Protein AF-E6LCT4-F1 (afdb_monomer)

Nearest PDB structures (foldseek):
  8g2d-assembly1_16  TM=9.217E-01  e=1.680E-03  Thermus thermophilus HB8
  7y41-assembly1_c  TM=9.232E-01  e=2.928E-03  Mycolicibacterium smegmatis MC2 155
  9b00-assembly1_16  TM=8.584E-01  e=1.680E-03  Thermus thermophilus HB8
  6o90-assembly1_3  TM=8.937E-01  e=5.430E-03  Enterococcus faecalis
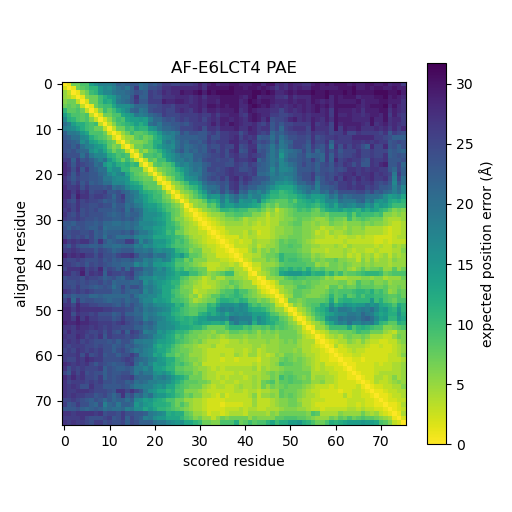  6vwn-assembly1_Z  TM=8.110E-01  e=1.551E-02  Escherichia coli

pLDDT: mean 70.61, std 15.62, range [44.47, 91.31]

Mean predicted aligned error: 14.8 Å

Structure (mmCIF, N/CA/C/O backbone):
data_AF-E6LCT4-F1
#
_entry.id   AF-E6LCT4-F1
#
loop_
_atom_site.group_PDB
_atom_site.id
_atom_site.type_symbol
_atom_site.label_atom_id
_atom_site.label_alt_id
_atom_site.label_comp_id
_atom_site.label_asym_id
_atom_site.label_entity_id
_atom_site.label_seq_id
_atom_site.pdbx_PDB_ins_code
_atom_site.Cartn_x
_atom_site.Cartn_y
_atom_site.Cartn_z
_atom_site.occupancy
_atom_site.B_iso_or_equiv
_atom_site.auth_seq_id
_atom_site.auth_comp_id
_atom_site.auth_asym_id
_atom_site.auth_atom_id
_atom_site.pdbx_PDB_model_num
ATOM 1 N N . MET A 1 1 ? 47.869 52.860 -33.185 1.00 47.56 1 MET A N 1
ATOM 2 C CA . MET A 1 1 ? 47.631 51.745 -34.128 1.00 47.56 1 MET A CA 1
ATOM 3 C C . MET A 1 1 ? 46.439 50.949 -33.624 1.00 47.56 1 MET A C 1
ATOM 5 O O . MET A 1 1 ? 46.441 50.504 -32.485 1.00 47.56 1 MET A O 1
ATOM 9 N N . LYS A 1 2 ? 45.364 50.921 -34.411 1.00 47.03 2 LYS A N 1
ATOM 10 C CA . LYS A 1 2 ? 44.031 50.447 -34.025 1.00 47.03 2 LYS A CA 1
ATOM 11 C C . LYS A 1 2 ? 43.946 48.958 -34.372 1.00 47.03 2 LYS A C 1
ATOM 13 O O . LYS A 1 2 ? 43.585 48.616 -35.494 1.00 47.03 2 LYS A O 1
ATOM 18 N N . CYS A 1 3 ? 44.354 48.081 -33.455 1.00 44.47 3 CYS A N 1
ATOM 19 C CA . CYS A 1 3 ? 44.249 46.638 -33.675 1.00 44.47 3 CYS A CA 1
ATOM 20 C C . CYS A 1 3 ? 42.791 46.204 -33.504 1.00 44.47 3 CYS A C 1
ATOM 22 O O . CYS A 1 3 ? 42.263 46.066 -32.404 1.00 44.47 3 CYS A O 1
ATOM 24 N N . ARG A 1 4 ? 42.147 46.074 -34.661 1.00 49.84 4 ARG A N 1
ATOM 25 C CA . ARG A 1 4 ? 40.814 45.539 -34.913 1.00 49.84 4 ARG A CA 1
ATOM 26 C C . ARG A 1 4 ? 40.782 44.070 -34.472 1.00 49.84 4 ARG A C 1
ATOM 28 O O . ARG A 1 4 ? 41.217 43.202 -35.220 1.00 49.84 4 ARG A O 1
ATOM 35 N N . LEU A 1 5 ? 40.306 43.803 -33.257 1.00 49.97 5 LEU A N 1
ATOM 36 C CA . LEU A 1 5 ? 39.969 42.447 -32.823 1.00 49.97 5 LEU A CA 1
ATOM 37 C C . LEU A 1 5 ? 38.696 42.011 -33.556 1.00 49.97 5 LEU A C 1
ATOM 39 O O . LEU A 1 5 ? 37.649 42.645 -33.449 1.00 49.97 5 LEU A O 1
ATOM 43 N N . THR A 1 6 ? 38.847 40.971 -34.366 1.00 53.66 6 THR A N 1
ATOM 44 C CA . THR A 1 6 ? 37.834 40.349 -35.213 1.00 53.66 6 THR A CA 1
ATOM 45 C C . THR A 1 6 ? 36.787 39.605 -34.379 1.00 53.66 6 THR A C 1
ATOM 47 O O . THR A 1 6 ? 37.093 38.887 -33.428 1.00 53.66 6 THR A O 1
ATOM 50 N N . GLU A 1 7 ? 35.522 39.783 -34.752 1.00 52.47 7 GLU A N 1
ATOM 51 C CA . GLU A 1 7 ? 34.306 39.294 -34.088 1.00 52.47 7 GLU A CA 1
ATOM 52 C C . GLU A 1 7 ? 34.050 37.783 -34.285 1.00 52.47 7 GLU A C 1
ATOM 54 O O . GLU A 1 7 ? 32.945 37.376 -34.631 1.00 52.47 7 GLU A O 1
ATOM 59 N N . ILE A 1 8 ? 35.044 36.913 -34.078 1.00 52.50 8 ILE A N 1
ATOM 60 C CA . ILE A 1 8 ? 34.910 35.464 -34.378 1.00 52.50 8 ILE A CA 1
ATOM 61 C C . ILE A 1 8 ? 34.868 34.595 -33.096 1.00 52.50 8 ILE A C 1
ATOM 63 O O . ILE A 1 8 ? 34.945 33.375 -33.134 1.00 52.50 8 ILE A O 1
ATOM 67 N N . GLY A 1 9 ? 34.690 35.202 -31.918 1.00 50.28 9 GLY A N 1
ATOM 68 C CA . GLY A 1 9 ? 34.849 34.504 -30.630 1.00 50.28 9 GLY A CA 1
ATOM 69 C C . GLY A 1 9 ? 33.583 34.099 -29.862 1.00 50.28 9 GLY A C 1
ATOM 70 O O . GLY A 1 9 ? 33.720 33.596 -28.753 1.00 50.28 9 GLY A O 1
ATOM 71 N N . LYS A 1 10 ? 32.359 34.347 -30.358 1.00 49.19 10 LYS A N 1
ATOM 72 C CA . LYS A 1 10 ? 31.132 34.185 -29.533 1.00 49.19 10 LYS A CA 1
ATOM 73 C C . LYS A 1 10 ? 30.250 32.974 -29.874 1.00 49.19 10 LYS A C 1
ATOM 75 O O . LYS A 1 10 ? 29.478 32.541 -29.025 1.00 49.19 10 LYS A O 1
ATOM 80 N N . ASN A 1 11 ? 30.399 32.373 -31.057 1.00 55.34 11 ASN A N 1
ATOM 81 C CA . ASN A 1 11 ? 29.523 31.275 -31.504 1.00 55.34 11 ASN A CA 1
ATOM 82 C C . ASN A 1 11 ? 29.951 29.876 -31.021 1.00 55.34 11 ASN A C 1
ATOM 84 O O . ASN A 1 11 ? 29.138 28.958 -31.056 1.00 55.34 11 ASN A O 1
ATOM 88 N N . ALA A 1 12 ? 31.184 29.701 -30.531 1.00 49.91 12 ALA A N 1
ATOM 89 C CA . ALA A 1 12 ? 31.681 28.399 -30.063 1.00 49.91 12 ALA A CA 1
ATOM 90 C C . ALA A 1 12 ? 31.210 28.031 -28.640 1.00 49.91 12 ALA A C 1
ATOM 92 O O . ALA A 1 12 ? 31.042 26.858 -28.323 1.00 49.91 12 ALA A O 1
ATOM 93 N N . ILE A 1 13 ? 30.949 29.021 -27.778 1.00 52.44 13 ILE A N 1
ATOM 94 C CA . ILE A 1 13 ? 30.436 28.777 -26.417 1.00 52.44 13 ILE A CA 1
ATOM 95 C C . ILE A 1 13 ? 28.952 28.371 -26.468 1.00 52.44 13 ILE A C 1
ATOM 97 O O . ILE A 1 13 ? 28.498 27.551 -25.671 1.00 52.44 13 ILE A O 1
ATOM 101 N N . PHE A 1 14 ? 28.193 28.903 -27.433 1.00 48.31 14 PHE A N 1
ATOM 102 C CA . PHE A 1 14 ? 26.751 28.669 -27.538 1.00 48.31 14 PHE A CA 1
ATOM 103 C C . PHE A 1 14 ? 26.398 27.255 -28.038 1.00 48.31 14 PHE A C 1
ATOM 105 O O . PHE A 1 14 ? 25.422 26.659 -27.575 1.00 48.31 14 PHE A O 1
ATOM 112 N N . THR A 1 15 ? 27.204 26.676 -28.934 1.00 48.41 15 THR A N 1
ATOM 113 C CA . THR A 1 15 ? 26.996 25.307 -29.442 1.00 48.41 15 THR A CA 1
ATOM 114 C C . THR A 1 15 ? 27.458 24.225 -28.461 1.00 48.41 15 THR A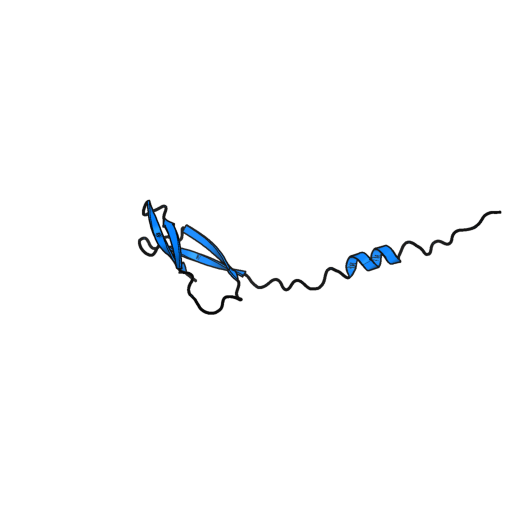 C 1
ATOM 116 O O . THR A 1 15 ? 26.873 23.147 -28.439 1.00 48.41 15 THR A O 1
ATOM 119 N N . TRP A 1 16 ? 28.407 24.520 -27.565 1.00 47.75 16 TRP A N 1
ATOM 120 C CA . TRP A 1 16 ? 28.912 23.552 -26.579 1.00 47.75 16 TRP A CA 1
ATOM 121 C C . TRP A 1 16 ? 27.945 23.275 -25.409 1.00 47.75 16 TRP A C 1
ATOM 123 O O . TRP A 1 16 ? 27.978 22.206 -24.801 1.00 47.75 16 TRP A O 1
ATOM 133 N N . TRP A 1 17 ? 27.030 24.202 -25.096 1.00 52.81 17 TRP A N 1
ATOM 134 C CA . TRP A 1 17 ? 26.045 24.007 -24.020 1.00 52.81 17 TRP A CA 1
ATOM 135 C C . TRP A 1 17 ? 24.879 23.072 -24.407 1.00 52.81 17 TRP A C 1
ATOM 137 O O . TRP A 1 17 ? 24.206 22.519 -23.534 1.00 52.81 17 TRP A O 1
ATOM 147 N N . ASN A 1 18 ? 24.628 22.856 -25.704 1.00 50.75 18 ASN A N 1
ATOM 148 C CA . ASN A 1 18 ? 23.486 22.063 -26.180 1.00 50.75 18 ASN A CA 1
ATOM 149 C C . ASN A 1 18 ? 23.769 20.561 -26.356 1.00 50.75 18 ASN A C 1
ATOM 151 O O . ASN A 1 18 ? 22.823 19.782 -26.448 1.00 50.75 18 ASN A O 1
ATOM 155 N N . GLU A 1 19 ? 25.031 20.131 -26.344 1.00 51.88 19 GLU A N 1
ATOM 156 C CA . GLU A 1 19 ? 25.405 18.754 -26.699 1.00 51.88 19 GLU A CA 1
ATOM 157 C C . GLU 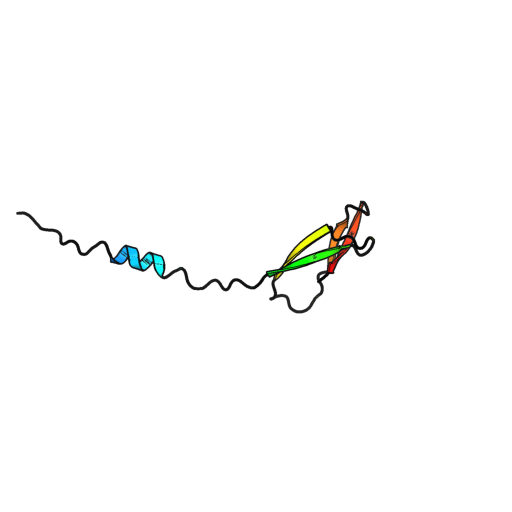A 1 19 ? 25.399 17.779 -25.504 1.00 51.88 19 GLU A C 1
ATOM 159 O O . GLU A 1 19 ? 25.146 16.587 -25.659 1.00 51.88 19 GLU A O 1
ATOM 164 N N . LYS A 1 20 ? 25.558 18.269 -24.267 1.00 48.12 20 LYS A N 1
ATOM 165 C CA . LYS A 1 20 ? 25.588 17.418 -23.057 1.00 48.12 20 LYS A CA 1
ATOM 166 C C . LYS A 1 20 ? 24.215 17.045 -22.469 1.00 48.12 20 LYS A C 1
ATOM 168 O O . LYS A 1 20 ? 24.137 16.642 -21.311 1.00 48.12 20 LYS A O 1
ATOM 173 N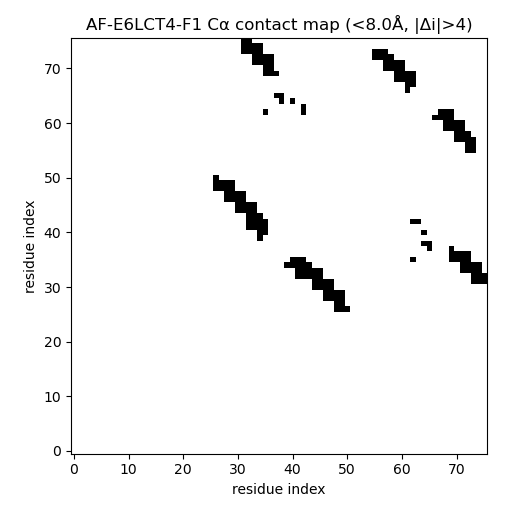 N . ARG A 1 21 ? 23.120 17.163 -23.230 1.00 54.41 21 ARG A N 1
ATOM 174 C CA . ARG A 1 21 ? 21.750 16.834 -22.764 1.00 54.41 21 ARG A CA 1
ATOM 175 C C . ARG A 1 21 ? 21.217 15.469 -23.217 1.00 54.41 21 ARG A C 1
ATOM 177 O O . ARG A 1 21 ? 20.088 15.124 -22.880 1.00 54.41 21 ARG A O 1
ATOM 184 N N . ALA A 1 22 ? 22.003 14.674 -23.940 1.00 57.28 22 ALA A N 1
ATOM 185 C CA . ALA A 1 22 ? 21.583 13.359 -24.413 1.00 57.28 22 ALA A CA 1
ATOM 186 C C . ALA A 1 22 ? 22.147 12.238 -23.525 1.00 57.28 22 ALA A C 1
ATOM 188 O O . ALA A 1 22 ? 23.345 11.976 -23.553 1.00 57.28 22 ALA A O 1
ATOM 189 N N . GLY A 1 23 ? 21.288 11.538 -22.769 1.00 51.41 23 GLY A N 1
ATOM 190 C CA . GLY A 1 23 ? 21.648 10.186 -22.317 1.00 51.41 23 GLY A CA 1
ATOM 191 C C . GLY A 1 23 ? 21.103 9.660 -20.990 1.00 51.41 23 GLY A C 1
ATOM 192 O O . GLY A 1 23 ? 21.524 8.586 -20.578 1.00 51.41 23 GLY A O 1
ATOM 193 N N . GLY A 1 24 ? 20.179 10.335 -20.305 1.00 54.12 24 GLY A N 1
ATOM 194 C CA . GLY A 1 24 ? 19.472 9.730 -19.170 1.00 54.12 24 GLY A CA 1
ATOM 195 C C . GLY A 1 24 ? 18.230 8.975 -19.644 1.00 54.12 24 GLY A C 1
ATOM 196 O O . GLY A 1 24 ? 17.193 9.599 -19.854 1.00 54.12 24 GLY A O 1
ATOM 197 N N . LYS A 1 25 ? 18.293 7.648 -19.825 1.00 58.59 25 LYS A N 1
ATOM 198 C CA . LYS A 1 25 ? 17.083 6.829 -20.041 1.00 58.59 25 LYS A CA 1
ATOM 199 C C . LYS A 1 25 ? 16.181 6.951 -18.803 1.00 58.59 25 LYS A C 1
ATOM 201 O O . LYS A 1 25 ? 16.466 6.345 -17.772 1.00 58.59 25 LYS A O 1
ATOM 206 N N . PHE A 1 26 ? 15.095 7.718 -18.898 1.00 60.84 26 PHE A N 1
ATOM 207 C CA . PHE A 1 26 ? 14.031 7.726 -17.895 1.00 60.84 26 PHE A CA 1
ATOM 208 C C . PHE A 1 26 ? 13.338 6.357 -17.918 1.00 60.84 26 PHE A C 1
ATOM 210 O O . PHE A 1 26 ? 12.479 6.090 -18.754 1.00 60.84 26 PHE A O 1
ATOM 217 N N . MET A 1 27 ? 13.756 5.449 -17.033 1.00 64.44 27 MET A N 1
ATOM 218 C CA . MET A 1 27 ? 13.085 4.162 -16.851 1.00 64.44 27 MET A CA 1
ATOM 219 C C . MET A 1 27 ? 11.647 4.417 -16.388 1.00 64.44 27 MET A C 1
ATOM 221 O O . MET A 1 27 ? 11.435 5.072 -15.363 1.00 64.44 27 MET A O 1
ATOM 225 N N . ALA A 1 28 ? 10.666 3.897 -17.132 1.00 68.19 28 ALA A N 1
ATOM 226 C CA . ALA A 1 28 ? 9.255 4.011 -16.778 1.00 68.19 28 ALA A CA 1
ATOM 227 C C . ALA A 1 28 ? 9.046 3.503 -15.340 1.00 68.19 28 ALA A C 1
ATOM 229 O O . ALA A 1 28 ? 9.386 2.370 -14.999 1.00 68.19 28 ALA A O 1
ATOM 230 N N . THR A 1 29 ? 8.564 4.379 -14.462 1.00 72.56 29 THR A N 1
ATOM 231 C CA . THR A 1 29 ? 8.317 4.063 -13.053 1.00 72.56 29 THR A CA 1
ATOM 232 C C . THR A 1 29 ? 6.831 3.788 -12.898 1.00 72.56 29 THR A C 1
ATOM 234 O O . THR A 1 29 ? 6.004 4.677 -13.102 1.00 72.56 29 T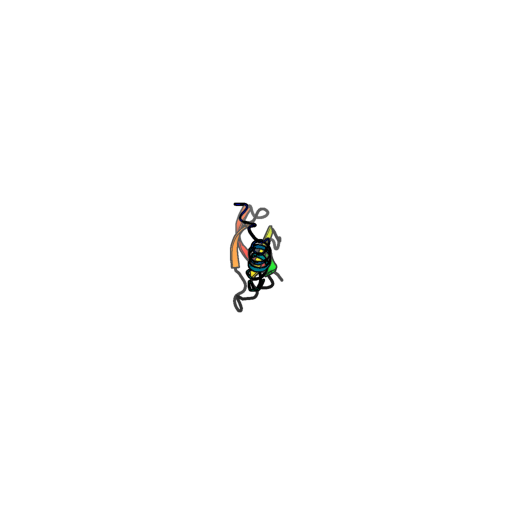HR A O 1
ATOM 237 N N . LYS A 1 30 ? 6.471 2.553 -12.545 1.00 76.88 30 LYS A N 1
ATOM 238 C CA . LYS A 1 30 ? 5.081 2.185 -12.274 1.00 76.88 30 LYS A CA 1
ATOM 239 C C . LYS A 1 30 ? 4.719 2.633 -10.869 1.00 76.88 30 LYS A C 1
ATOM 241 O O . LYS A 1 30 ? 5.410 2.310 -9.907 1.00 76.88 30 LYS A O 1
ATOM 246 N N . LYS A 1 31 ? 3.640 3.399 -10.730 1.00 80.19 31 LYS A N 1
ATOM 247 C CA . LYS A 1 31 ? 3.088 3.728 -9.412 1.00 80.19 31 LYS A CA 1
ATOM 248 C C . LYS A 1 31 ? 2.295 2.519 -8.934 1.00 80.19 31 LYS A C 1
ATOM 250 O O . LYS A 1 31 ? 1.304 2.170 -9.561 1.00 80.19 31 LYS A O 1
ATOM 255 N N . ALA A 1 32 ? 2.730 1.896 -7.847 1.00 82.62 32 ALA A N 1
ATOM 256 C CA . ALA A 1 32 ? 2.040 0.767 -7.249 1.00 82.62 32 ALA A CA 1
ATOM 2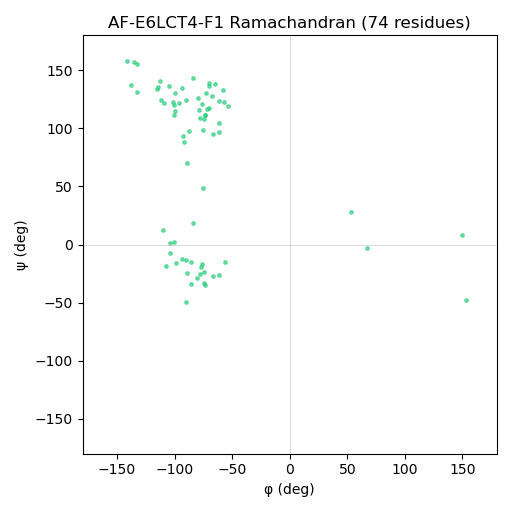57 C C . ALA A 1 32 ? 1.527 1.134 -5.855 1.00 82.62 32 ALA A C 1
ATOM 259 O O . ALA A 1 32 ? 2.245 1.732 -5.043 1.00 82.62 32 ALA A O 1
ATOM 260 N N . ALA A 1 33 ? 0.276 0.781 -5.574 1.00 85.75 33 ALA A N 1
ATOM 261 C CA . ALA A 1 33 ? -0.314 0.961 -4.255 1.00 85.75 33 ALA A CA 1
ATOM 262 C C . ALA A 1 33 ? 0.059 -0.221 -3.352 1.00 85.75 33 ALA A C 1
ATOM 264 O O . ALA A 1 33 ? 0.106 -1.358 -3.811 1.00 85.75 33 ALA A O 1
ATOM 265 N N . LEU A 1 34 ? 0.305 0.015 -2.067 1.00 88.38 34 LEU A N 1
ATOM 266 C CA . LEU A 1 34 ? 0.473 -1.039 -1.074 1.00 88.38 34 LEU A CA 1
ATOM 267 C C . LEU A 1 34 ? -0.814 -1.200 -0.272 1.00 88.38 34 LEU A C 1
ATOM 269 O O . LEU A 1 34 ? -1.235 -0.270 0.422 1.00 88.38 34 LEU A O 1
ATOM 273 N N . ALA A 1 35 ? -1.386 -2.395 -0.337 1.00 87.38 35 ALA A N 1
ATOM 274 C CA . ALA A 1 35 ? -2.528 -2.802 0.458 1.00 87.38 35 ALA A CA 1
ATOM 275 C C . ALA A 1 35 ? -2.062 -3.514 1.733 1.00 87.38 35 ALA A C 1
ATOM 277 O O . ALA A 1 35 ? -1.185 -4.380 1.694 1.00 87.38 35 ALA A O 1
ATOM 278 N N . CYS A 1 36 ? -2.651 -3.156 2.869 1.00 89.12 36 CYS A N 1
ATOM 279 C CA . CYS A 1 36 ? -2.475 -3.899 4.115 1.00 89.12 36 CYS A CA 1
ATOM 280 C C . CYS A 1 36 ? -3.077 -5.311 3.985 1.00 89.12 36 CYS A C 1
ATOM 282 O O . CYS A 1 36 ? -4.170 -5.464 3.445 1.00 89.12 36 CYS A O 1
ATOM 284 N N . SER A 1 37 ? -2.393 -6.333 4.505 1.00 86.56 37 SER A N 1
ATOM 285 C CA . SER A 1 37 ? -2.898 -7.718 4.530 1.00 86.56 37 SER A CA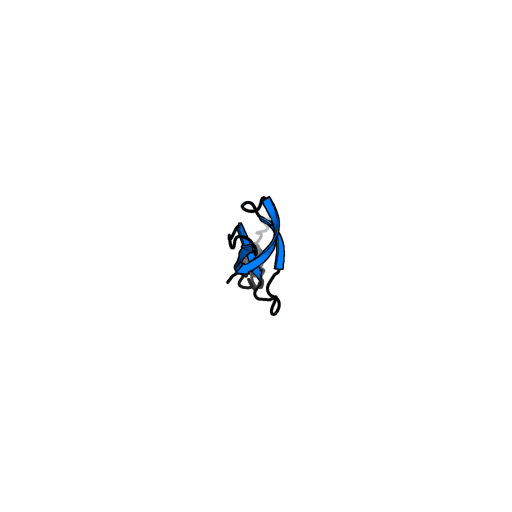 1
ATOM 286 C C . SER A 1 37 ? -4.120 -7.918 5.432 1.00 86.56 37 SER A C 1
ATOM 288 O O . SER A 1 37 ? -4.917 -8.810 5.166 1.00 86.56 37 SER A O 1
ATOM 290 N N . VAL A 1 38 ? -4.280 -7.089 6.468 1.00 86.44 38 VAL A N 1
ATOM 291 C CA . VAL A 1 38 ? -5.340 -7.240 7.480 1.00 86.44 38 VAL A CA 1
ATOM 292 C C . VAL A 1 38 ? -6.613 -6.490 7.089 1.00 86.44 38 VAL A C 1
ATOM 294 O O . VAL A 1 38 ? -7.694 -7.061 7.113 1.00 86.44 38 VAL A O 1
ATOM 297 N N . CYS A 1 39 ? -6.503 -5.214 6.704 1.00 85.50 39 CYS A N 1
ATOM 298 C CA . CYS A 1 39 ? -7.673 -4.386 6.385 1.00 85.50 39 CYS A CA 1
ATOM 299 C C . CYS A 1 39 ? -7.908 -4.165 4.886 1.00 85.50 39 CYS A C 1
ATOM 301 O O . CYS A 1 39 ? -8.885 -3.522 4.516 1.00 85.50 39 CYS A O 1
ATOM 303 N N . GLY A 1 40 ? -6.990 -4.592 4.012 1.00 80.56 40 GLY A N 1
ATOM 304 C CA . GLY A 1 40 ? -7.092 -4.367 2.564 1.00 80.56 40 GLY A CA 1
ATOM 305 C C . GLY A 1 40 ? -6.967 -2.902 2.123 1.00 80.56 40 GLY A C 1
ATOM 306 O O . GLY A 1 40 ? -6.946 -2.622 0.924 1.00 80.56 40 GLY A O 1
ATOM 307 N N . SER A 1 41 ? -6.849 -1.955 3.060 1.00 82.31 41 SER A N 1
ATOM 308 C CA . SER A 1 41 ? -6.757 -0.534 2.738 1.00 82.31 41 SER A CA 1
ATOM 309 C C . SER A 1 41 ? -5.426 -0.187 2.070 1.00 82.31 41 SER A C 1
ATOM 311 O O . SER A 1 41 ? -4.354 -0.660 2.469 1.00 82.31 41 SER A O 1
ATOM 313 N N . ARG A 1 42 ? -5.506 0.669 1.047 1.00 80.62 42 ARG A N 1
ATOM 314 C CA . ARG A 1 42 ? -4.376 1.158 0.251 1.00 80.62 42 ARG A CA 1
ATOM 315 C C . ARG A 1 42 ? -3.862 2.466 0.858 1.00 80.62 42 ARG A C 1
ATOM 317 O O . ARG A 1 42 ? -4.380 3.534 0.558 1.00 80.62 42 ARG A O 1
ATOM 324 N N . ASN A 1 43 ? -2.857 2.381 1.731 1.00 72.38 43 ASN A N 1
ATOM 325 C CA . ASN A 1 43 ? -2.360 3.529 2.512 1.00 72.38 43 ASN A CA 1
ATOM 326 C C . ASN A 1 43 ? -1.098 4.187 1.913 1.00 72.38 43 ASN A C 1
ATOM 328 O O . ASN A 1 43 ? -0.750 5.306 2.279 1.00 72.38 43 ASN A O 1
ATOM 332 N N . TYR A 1 44 ? -0.394 3.511 0.997 1.00 77.69 44 TYR A N 1
ATOM 333 C CA . TYR A 1 44 ? 0.878 4.001 0.455 1.00 77.69 44 TYR A CA 1
ATOM 334 C C . TYR A 1 44 ? 0.977 3.784 -1.052 1.00 77.69 44 TYR A C 1
ATOM 336 O O . TYR A 1 44 ? 0.665 2.702 -1.540 1.00 77.69 44 TYR A O 1
ATOM 344 N N . SER A 1 45 ? 1.482 4.780 -1.777 1.00 77.75 45 SER A N 1
ATOM 345 C CA . SER A 1 45 ? 1.873 4.659 -3.183 1.00 77.75 45 SER A CA 1
ATOM 346 C C . SER A 1 45 ? 3.394 4.708 -3.296 1.00 77.75 45 SER A C 1
ATOM 348 O O . SER A 1 45 ? 4.002 5.698 -2.885 1.00 77.75 45 SER A O 1
ATOM 350 N N . LYS A 1 46 ? 4.014 3.669 -3.859 1.00 79.44 46 LYS A N 1
ATOM 351 C CA . LYS A 1 46 ? 5.451 3.644 -4.169 1.00 79.44 46 LYS A CA 1
ATOM 352 C C . LYS A 1 46 ? 5.656 3.625 -5.677 1.00 79.44 46 LYS A C 1
ATOM 354 O O . LYS A 1 46 ? 4.929 2.948 -6.400 1.00 79.44 46 LYS A O 1
ATOM 359 N N . SER A 1 47 ? 6.652 4.358 -6.155 1.00 74.38 47 SER A N 1
ATOM 360 C CA . SER A 1 47 ? 7.148 4.204 -7.516 1.00 74.38 47 SER A CA 1
ATOM 361 C C . SER A 1 47 ? 8.040 2.964 -7.562 1.00 74.38 47 SER A C 1
ATOM 363 O O . SER A 1 47 ? 9.124 2.922 -6.983 1.00 74.38 47 SER A O 1
ATOM 365 N N . VAL A 1 48 ? 7.557 1.915 -8.214 1.00 74.62 48 VAL A N 1
ATOM 366 C CA . VAL A 1 48 ? 8.331 0.708 -8.486 1.00 74.62 48 VAL A CA 1
ATOM 367 C C . VAL A 1 48 ? 9.016 0.897 -9.830 1.00 74.62 48 VAL A C 1
ATOM 369 O O . VAL A 1 48 ? 8.380 1.212 -10.838 1.00 74.62 48 VAL A O 1
ATOM 372 N N . SER A 1 49 ? 10.338 0.754 -9.845 1.00 68.94 49 SER A N 1
ATOM 373 C CA . SER A 1 49 ? 11.090 0.745 -11.091 1.00 68.94 49 SER A CA 1
ATOM 374 C C . SER A 1 49 ? 10.846 -0.571 -11.829 1.00 68.94 49 SER A C 1
ATOM 376 O O . SER A 1 49 ? 11.005 -1.653 -11.264 1.00 68.94 49 SER A O 1
ATOM 378 N N . GLU A 1 50 ? 10.513 -0.479 -13.119 1.00 66.19 50 GLU A N 1
ATOM 379 C CA . GLU A 1 50 ? 10.281 -1.618 -14.029 1.00 66.19 50 GLU A CA 1
ATOM 380 C C . GLU A 1 50 ? 11.481 -2.595 -14.109 1.00 66.19 50 GLU A C 1
ATOM 382 O O . GLU A 1 50 ? 11.355 -3.722 -14.581 1.00 66.19 50 GLU A O 1
ATOM 387 N N . GLY A 1 51 ? 12.662 -2.173 -13.639 1.00 63.00 51 GLY A N 1
ATOM 388 C CA . GLY A 1 51 ? 13.888 -2.975 -13.623 1.00 63.00 51 GLY A CA 1
ATOM 389 C C . GLY A 1 51 ? 13.945 -4.055 -12.538 1.00 63.00 51 GLY A C 1
ATOM 390 O O . GLY A 1 51 ? 14.749 -4.976 -12.657 1.00 63.00 51 GLY A O 1
ATOM 391 N N . LYS A 1 52 ? 13.102 -3.993 -11.497 1.00 64.69 52 LYS A N 1
ATOM 392 C CA . LYS A 1 52 ? 13.062 -5.017 -10.436 1.00 64.69 52 LYS A CA 1
ATOM 393 C C . LYS A 1 52 ? 12.088 -6.133 -10.820 1.00 64.69 52 LYS A C 1
ATOM 395 O O . LYS A 1 52 ? 10.999 -6.248 -10.266 1.00 64.69 52 LYS A O 1
ATOM 400 N N . LYS A 1 53 ? 12.460 -6.935 -11.819 1.00 62.69 53 LYS A N 1
ATOM 401 C CA . LYS A 1 53 ? 11.668 -8.092 -12.254 1.00 62.69 53 LYS A CA 1
ATOM 402 C C . LYS A 1 53 ? 11.793 -9.224 -11.231 1.00 62.69 53 LYS A C 1
ATOM 404 O O . LYS A 1 53 ? 12.857 -9.818 -11.118 1.00 62.69 53 LYS A O 1
ATOM 409 N N . GLY A 1 54 ? 10.710 -9.537 -10.521 1.00 64.81 54 GLY A N 1
ATOM 410 C CA . GLY A 1 54 ? 10.543 -10.871 -9.933 1.00 64.81 54 GLY A CA 1
ATOM 411 C C . GLY A 1 54 ? 9.673 -10.941 -8.686 1.00 64.81 54 GLY A C 1
ATOM 412 O O . GLY A 1 54 ? 8.773 -11.771 -8.625 1.00 64.81 54 GLY A O 1
ATOM 413 N N . THR A 1 55 ? 9.895 -10.068 -7.705 1.00 72.62 55 THR A N 1
ATOM 414 C CA . THR A 1 55 ? 9.329 -10.290 -6.366 1.00 72.62 55 THR A CA 1
ATOM 415 C C . THR A 1 55 ? 8.257 -9.265 -6.033 1.00 72.62 55 THR A C 1
ATOM 417 O O . THR A 1 55 ? 8.510 -8.058 -6.048 1.00 72.62 55 THR A O 1
ATOM 420 N N . ARG A 1 56 ? 7.052 -9.744 -5.694 1.00 77.50 56 ARG A N 1
ATOM 421 C CA . ARG A 1 56 ? 5.992 -8.903 -5.129 1.00 77.50 56 ARG A CA 1
ATOM 422 C C . ARG A 1 56 ? 6.533 -8.233 -3.868 1.00 77.50 56 ARG A C 1
ATOM 424 O O . ARG A 1 56 ? 6.981 -8.913 -2.953 1.00 77.50 56 ARG A O 1
ATOM 431 N N . LEU A 1 57 ? 6.513 -6.904 -3.826 1.00 82.75 57 LEU A N 1
ATOM 432 C CA . LEU A 1 57 ? 7.090 -6.173 -2.705 1.00 82.75 57 LEU A CA 1
ATOM 433 C C . LEU A 1 57 ? 6.188 -6.285 -1.467 1.00 82.75 57 LEU A C 1
ATOM 435 O O . LEU A 1 57 ? 5.106 -5.687 -1.428 1.00 82.75 57 LEU A O 1
ATOM 439 N N . GLU A 1 58 ? 6.680 -6.999 -0.458 1.00 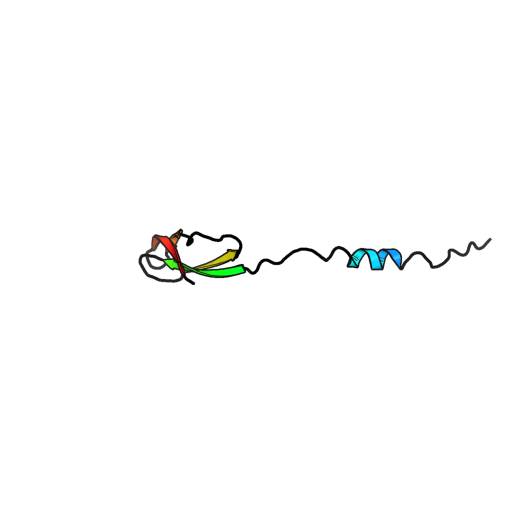85.69 58 GLU A N 1
ATOM 440 C CA . GLU A 1 58 ? 6.110 -7.101 0.886 1.00 85.69 58 GLU A CA 1
ATOM 441 C C . GLU A 1 58 ? 6.902 -6.198 1.838 1.00 85.69 58 GLU A C 1
ATOM 443 O O . GLU A 1 58 ? 8.123 -6.298 1.929 1.00 85.69 58 GLU A O 1
ATOM 448 N N . ILE A 1 59 ? 6.231 -5.255 2.502 1.00 87.06 59 ILE A N 1
ATOM 449 C CA . ILE A 1 59 ? 6.891 -4.281 3.382 1.00 87.06 59 ILE A CA 1
ATOM 450 C C . ILE A 1 59 ? 6.135 -4.200 4.702 1.00 87.06 59 ILE A C 1
ATOM 452 O O . ILE A 1 59 ? 4.923 -3.991 4.710 1.00 87.06 59 ILE A O 1
ATOM 456 N N . ASN A 1 60 ? 6.854 -4.288 5.819 1.00 89.50 60 ASN A N 1
ATOM 457 C CA . ASN A 1 60 ? 6.294 -4.008 7.137 1.00 89.50 60 ASN A CA 1
ATOM 458 C C . ASN A 1 60 ? 6.109 -2.498 7.307 1.00 89.50 60 ASN A C 1
ATOM 460 O O . ASN A 1 60 ? 7.077 -1.743 7.427 1.00 89.50 60 ASN A O 1
ATOM 464 N N . LYS A 1 61 ? 4.855 -2.042 7.289 1.00 89.00 61 LYS A N 1
ATOM 465 C CA . LYS A 1 61 ? 4.493 -0.638 7.520 1.00 89.00 61 LYS A CA 1
ATOM 466 C C . LYS A 1 61 ? 3.354 -0.537 8.517 1.00 89.00 61 LYS A C 1
ATOM 468 O O . LYS A 1 61 ? 2.556 -1.455 8.683 1.00 89.00 61 LYS A O 1
ATOM 473 N N . PHE A 1 62 ? 3.287 0.615 9.169 1.00 88.94 62 PHE A N 1
ATOM 474 C CA . PHE A 1 62 ? 2.184 0.958 10.046 1.00 88.94 62 PHE A CA 1
ATOM 475 C C . PHE A 1 62 ? 0.902 1.152 9.232 1.00 88.94 62 PHE A C 1
ATOM 477 O O . PHE A 1 62 ? 0.874 1.918 8.263 1.00 88.94 62 PHE A O 1
ATOM 484 N N . CYS A 1 63 ? -0.167 0.468 9.625 1.00 87.94 63 CYS A N 1
ATOM 485 C CA . CYS A 1 63 ? -1.486 0.686 9.056 1.00 87.94 63 CYS A CA 1
ATOM 486 C C . CYS A 1 63 ? -2.276 1.653 9.943 1.00 87.94 63 CYS A C 1
ATOM 488 O O . CYS A 1 63 ? -2.546 1.335 11.097 1.00 87.94 63 CYS A O 1
ATOM 490 N N . LYS A 1 64 ? -2.723 2.787 9.387 1.00 87.06 64 LYS A N 1
ATOM 491 C CA . LYS A 1 64 ? -3.554 3.772 10.110 1.00 87.06 64 LYS A CA 1
ATOM 492 C C . LYS A 1 64 ? -4.903 3.215 10.580 1.00 87.06 64 LYS A C 1
ATOM 494 O O . LYS A 1 64 ? -5.466 3.718 11.534 1.00 87.06 64 LYS A O 1
ATOM 499 N N . TYR A 1 65 ? -5.425 2.198 9.895 1.00 87.50 65 TYR A N 1
ATOM 500 C CA . TYR A 1 65 ? -6.723 1.600 10.219 1.00 87.50 65 TYR A CA 1
ATOM 501 C C . TYR A 1 65 ? -6.616 0.524 11.296 1.00 87.50 65 TYR A C 1
ATOM 503 O O .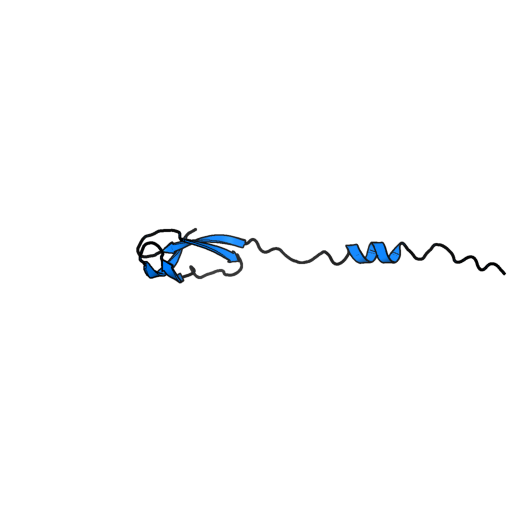 TYR A 1 65 ? -7.526 0.362 12.094 1.00 87.50 65 TYR A O 1
ATOM 511 N N . CYS A 1 66 ? -5.507 -0.221 11.312 1.00 86.00 66 CYS A N 1
ATOM 512 C CA . CYS A 1 66 ? -5.295 -1.290 12.288 1.00 86.00 66 CYS A CA 1
ATOM 513 C C . CYS A 1 66 ? -4.516 -0.808 13.523 1.00 86.00 66 CYS A C 1
ATOM 515 O O . CYS A 1 66 ? -4.426 -1.548 14.494 1.00 86.00 66 CYS A O 1
ATOM 517 N N . ASN A 1 67 ? -3.911 0.386 13.473 1.00 88.94 67 ASN A N 1
ATOM 518 C CA . ASN A 1 67 ? -3.002 0.932 14.488 1.00 88.94 67 ASN A CA 1
ATOM 519 C C . ASN A 1 67 ? -1.831 0.007 14.867 1.00 88.94 67 ASN A C 1
ATOM 521 O O . ASN A 1 67 ? -1.292 0.078 15.966 1.00 88.94 67 ASN A O 1
ATOM 525 N N . GLN A 1 68 ? -1.402 -0.843 13.934 1.00 89.44 68 GLN A N 1
ATOM 526 C CA . GLN A 1 68 ? -0.315 -1.801 14.128 1.00 89.44 68 GLN A CA 1
ATOM 527 C C . GLN A 1 68 ? 0.558 -1.918 12.875 1.00 89.44 68 GLN A C 1
ATOM 529 O O . GLN A 1 68 ? 0.138 -1.594 11.753 1.00 89.44 68 GLN A O 1
ATOM 534 N N . TYR A 1 69 ? 1.790 -2.387 13.070 1.00 90.56 69 TYR A N 1
ATOM 535 C CA . TYR A 1 69 ? 2.705 -2.715 11.982 1.00 90.56 69 TYR A CA 1
ATOM 536 C C . TYR A 1 69 ? 2.304 -4.040 11.355 1.00 90.56 69 TYR A C 1
ATOM 538 O O . TYR A 1 69 ? 2.247 -5.068 12.017 1.00 90.56 69 TYR A O 1
ATOM 546 N N . THR A 1 70 ? 2.015 -3.999 10.063 1.00 91.00 70 THR A N 1
ATOM 547 C CA . THR A 1 70 ? 1.516 -5.146 9.308 1.00 91.00 70 THR A CA 1
ATOM 548 C C . THR A 1 70 ? 2.242 -5.251 7.983 1.00 91.00 70 THR A C 1
ATOM 550 O O . THR A 1 70 ? 2.763 -4.265 7.439 1.00 91.00 70 THR A O 1
ATOM 553 N N . ILE A 1 71 ? 2.247 -6.463 7.439 1.00 91.31 71 ILE A N 1
ATOM 554 C CA . ILE A 1 71 ? 2.790 -6.727 6.115 1.00 91.31 71 ILE A CA 1
ATOM 555 C C . ILE A 1 71 ? 1.852 -6.088 5.093 1.00 91.31 71 ILE A C 1
ATOM 557 O O . ILE A 1 71 ? 0.677 -6.452 4.981 1.00 91.31 71 ILE A O 1
ATOM 561 N N . HIS A 1 72 ? 2.379 -5.125 4.349 1.00 90.69 72 HIS A N 1
ATOM 562 C CA . HIS A 1 72 ? 1.704 -4.510 3.224 1.00 90.69 72 HIS A CA 1
ATOM 563 C C . HIS A 1 72 ? 2.219 -5.117 1.922 1.00 90.69 72 HIS A C 1
ATOM 565 O O . HIS A 1 72 ? 3.428 -5.175 1.685 1.00 90.69 72 HIS A O 1
ATOM 571 N N . ARG A 1 73 ? 1.294 -5.527 1.057 1.00 87.88 73 ARG A N 1
ATOM 572 C CA . ARG A 1 73 ? 1.577 -6.133 -0.243 1.00 87.88 73 ARG A CA 1
ATOM 573 C C . ARG A 1 73 ? 1.300 -5.131 -1.344 1.00 87.88 73 ARG A C 1
ATOM 575 O O . ARG A 1 73 ? 0.283 -4.444 -1.337 1.00 87.88 73 ARG A O 1
ATOM 582 N N . GLU A 1 74 ? 2.194 -5.066 -2.317 1.00 85.25 74 GLU A N 1
ATOM 583 C CA . GLU A 1 74 ? 1.928 -4.327 -3.546 1.00 85.25 74 GLU A CA 1
ATOM 584 C C . GLU A 1 74 ? 0.665 -4.858 -4.232 1.00 85.25 74 GLU A C 1
ATOM 586 O O . GLU A 1 74 ? 0.493 -6.066 -4.366 1.00 85.25 74 GLU A O 1
ATOM 591 N N . THR A 1 75 ? -0.221 -3.964 -4.643 1.00 77.50 75 THR A N 1
ATOM 592 C CA . THR A 1 75 ? -1.383 -4.218 -5.496 1.00 77.50 75 THR A CA 1
ATOM 593 C C . THR A 1 75 ? -1.167 -3.485 -6.813 1.00 77.50 75 THR A C 1
ATOM 595 O O . THR A 1 75 ? -0.701 -2.344 -6.802 1.00 77.50 75 THR A O 1
ATOM 598 N N . LYS A 1 76 ? -1.453 -4.180 -7.917 1.00 68.44 76 LYS A N 1
ATOM 599 C CA . LYS A 1 76 ? -1.353 -3.651 -9.279 1.00 68.44 76 LYS A CA 1
ATOM 600 C C . LYS A 1 76 ? -2.493 -2.684 -9.568 1.00 68.44 76 LYS A C 1
ATOM 602 O O . LYS A 1 76 ? -3.596 -2.929 -9.028 1.00 68.44 76 LYS A O 1
#

Secondary structure (DSSP, 8-state):
------S-SSHHHHHHTSGGG-------EEEEEEEETTT--EEEEEEEETT--S---EEEEEETTTTEEEEEEEE-

Organism: Enterococcus italicus (strain DSM 15952 / CCUG 50447 / LMG 22039 / TP 1.5) (NCBI:txid888064)

Sequence (76 aa):
MKCRLTEIGKNAIFTWWNEKRAGGKFMATKKAALACSVCGSRNYSKSVSEGKKGTRLEINKFCKYCNQYTIHRETK

Solvent-accessible surface area (backbone atoms only — not comparable to full-atom values): 5106 Å² total; per-residue (Å²): 135,87,83,79,80,76,94,78,78,68,70,68,65,63,60,61,72,68,67,83,76,77,80,81,82,79,71,65,61,47,79,31,37,28,23,33,74,85,78,61,51,69,83,44,80,45,76,43,58,71,82,70,79,83,70,85,56,71,43,82,40,76,35,89,87,73,75,41,77,40,56,21,36,61,41,133

Radius of gyration: 26.74 Å; Cα contacts (8 Å, |Δi|>4): 95; chains: 1; bounding box: 55×63×50 Å

InterPro domains:
  IPR001705 Large ribosomal subunit protein bL33 [MF_00294] (28-76)
  IPR001705 Large ribosomal subunit protein bL33 [PF00471] (31-76)
  IPR001705 Large ribosomal subunit protein bL33 [TIGR01023] (27-76)
  IPR011332 Zinc-binding ribosomal protein [SSF57829] (29-76)
  IPR038584 Large ribosomal subunit protein bL33 superfamily [G3DSA:2.20.28.120] (27-76)

Foldseek 3Di:
DDPDDDPPPDPVVVVVVPPPPDDDPPQDWDWWFWAFPPPRDGDDTDGHGPPPPDDFDWDFDQDPVVRDTTTTTTDD